Protein 6AU7 (pdb70)

Sequence (152 aa):
GSRPTDIKCSASYQCFPVCKSRFGKTNGRCVNGLCDCFGSRPTDIKCSASYQCFPVCKSRFGKTNGRCVNGLCDCFGSRPTDIKCSASYQCFPVCKSRFGKTNGRCVNGLCDCFGSSRPTDIKCSASYQCFPVCKSRFGKTNGRCVNGLCDCF

Nearest PDB structures (foldseek):
  6aup-assembly4_O  TM=1.010E+00  e=1.952E-07  Olivierus martensii
  6aup-assembly1_A  TM=1.013E+00  e=4.097E-07  Olivierus martensii
  1lgl-assembly1_A  TM=8.931E-01  e=5.681E-06  Mesobuthus eupeus
  6atn-assembly1_A  TM=9.375E-01  e=6.743E-03  Tityus costatus
  1t0z-assembly1_A  TM=8.414E-01  e=1.000E-01  Olivierus martensii

Secondary structure (DSSP, 8-state):
--EEEEEE-SSGGGHHHHHHHHH--S-EEEETTEEEE-/--EEEEEE-SSGGGHHHHHHHHH--S-EEEETTEEEE-/--EEEEEE-SSGGGHHHHHHHHH--S-EEEETTEEEE-/--EEEEEE-SSGGGHHHHHHHHH--S-EEEETTEEEE-

Foldseek 3Di:
DKDWDAAFDDFFVVQQVVQCVPPVARGWGQDPGTIMGD/DKDWDPDFDDFFVVQQVVQCVPPVARGWGQDPGTIIGD/DKDWDPAFDDFQVVQQVVQCVPPVARGWGQDPRTIMGD/DKDWDPDFDDFFVVQQVVQCVPPVARGWGQDPGTIMGD

Solvent-accessible surface area: 7707 Å² total; per-residue (Å²): 96,72,123,104,18,118,16,150,16,101,29,14,28,10,0,2,20,0,0,98,14,92,68,50,44,64,39,0,102,25,72,149,35,60,1,34,0,102,113,51,122,101,14,114,14,154,8,103,30,19,28,10,0,1,18,0,0,92,12,72,53,46,57,53,30,0,114,26,73,147,33,82,1,30,0,108,102,64,119,104,13,83,0,156,18,102,28,28,32,10,0,1,18,0,0,93,14,72,47,52,47,60,29,3,146,30,56,149,35,71,1,34,0,114,92,53,114,105,13,98,1,157,16,102,30,15,25,10,0,1,18,0,0,96,22,71,78,53,43,62,38,0,69,28,72,147,34,76,1,32,0,108

Organism: Olivierus martensii (NCBI:txid34649)

B-factor: mean 23.23, std 8.97, range [10.88, 73.76]

Radius of gyration: 14.08 Å; Cα contacts (8 Å, |Δi|>4): 426; chains: 4; bounding box: 42×42×25 Å

InterPro domains:
  IPR001947 Scorpion short chain toxin, potassium channel inhibitor [PF00451] (26-57)
  IPR036574 Knottin, scorpion toxin-like superfamily [G3DSA:3.30.30.10] (19-57)
  IPR036574 Knottin, scorpion toxin-like superfamily [SSF57095] (24-57)

Structure (mmCIF, N/CA/C/O backbone):
data_6AU7
#
_entry.id   6AU7
#
_cell.length_a   50.173
_cell.length_b   48.146
_cell.length_c   50.271
_cell.angle_alpha   90.00
_cell.angle_beta   107.02
_cell.angle_gamma   90.00
#
_symmetry.space_group_name_H-M   'C 1 2 1'
#
loop_
_entity.id
_entity.type
_entity.pdbx_description
1 polymer 'Potassium channel toxin gamma-KTx 2.2'
2 non-polymer 'SULFATE ION'
3 non-polymer GLYCEROL
4 water water
#
loop_
_atom_site.group_PDB
_atom_site.id
_atom_site.type_symbol
_atom_site.label_atom_id
_atom_site.label_alt_id
_atom_site.label_comp_id
_atom_site.label_asym_id
_atom_site.label_entity_id
_atom_site.label_seq_id
_atom_site.pdbx_PDB_ins_code
_atom_site.Cartn_x
_atom_site.Cartn_y
_atom_site.Cartn_z
_atom_site.occupancy
_atom_site.B_iso_or_equiv
_atom_site.auth_seq_id
_atom_site.auth_comp_id
_atom_site.auth_asym_id
_atom_site.auth_atom_id
_atom_site.pdbx_PDB_model_num
ATOM 1 N N . GLY A 1 1 ? -4.297 -15.387 21.736 1.00 46.06 -1 GLY A N 1
ATOM 2 C CA . GLY A 1 1 ? -4.055 -15.916 20.362 1.00 44.82 -1 GLY A CA 1
ATOM 3 C C . GLY A 1 1 ? -4.693 -15.021 19.311 1.00 41.08 -1 GLY A C 1
ATOM 4 O O . GLY A 1 1 ? -5.097 -13.898 19.624 1.00 43.77 -1 GLY A O 1
ATOM 5 N N . SER A 1 2 ? -4.709 -15.487 18.073 1.00 37.44 0 SER A N 1
ATOM 6 C CA . SER A 1 2 ? -5.028 -14.618 16.968 1.00 34.87 0 SER A CA 1
ATOM 7 C C . SER A 1 2 ? -6.542 -14.501 16.743 1.00 32.04 0 SER A C 1
ATOM 8 O O . SER A 1 2 ? -7.308 -15.383 17.114 1.00 28.88 0 SER A O 1
ATOM 11 N N . ARG A 1 3 ? -6.947 -13.338 16.228 1.00 29.25 1 ARG A N 1
ATOM 12 C CA . ARG A 1 3 ? -8.299 -13.056 15.881 1.00 28.16 1 ARG A CA 1
ATOM 13 C C . ARG A 1 3 ? -8.334 -12.516 14.430 1.00 27.14 1 ARG A C 1
ATOM 14 O O . ARG A 1 3 ? -7.823 -11.411 14.152 1.00 26.58 1 ARG A O 1
ATOM 22 N N . PRO A 1 4 ? -8.935 -13.274 13.508 1.00 22.99 2 PRO A N 1
ATOM 23 C CA . PRO A 1 4 ? -9.046 -12.855 12.126 1.00 22.17 2 PRO A CA 1
ATOM 24 C C . PRO A 1 4 ? -10.119 -11.779 11.968 1.00 21.52 2 PRO A C 1
ATOM 25 O O . PRO A 1 4 ? -11.074 -11.698 12.764 1.00 20.35 2 PRO A O 1
ATOM 29 N N . THR A 1 5 ? -9.966 -10.952 10.939 1.00 21.12 3 THR A N 1
ATOM 30 C CA . THR A 1 5 ? -10.996 -9.990 10.548 1.00 20.50 3 THR A CA 1
ATOM 31 C C . THR A 1 5 ? -11.297 -10.181 9.070 1.00 20.99 3 THR A C 1
ATOM 32 O O . THR A 1 5 ? -10.533 -10.822 8.319 1.00 18.90 3 THR A O 1
ATOM 36 N N . ASP A 1 6 ? -12.389 -9.590 8.603 1.00 21.40 4 ASP A N 1
ATOM 37 C CA . ASP A 1 6 ? -12.596 -9.459 7.138 1.00 22.33 4 ASP A CA 1
ATOM 38 C C . ASP A 1 6 ? -12.356 -8.033 6.648 1.00 20.57 4 ASP A C 1
ATOM 39 O O . ASP A 1 6 ? -12.807 -7.642 5.570 1.00 18.82 4 ASP A O 1
ATOM 44 N N . ILE A 1 7 ? -11.513 -7.292 7.367 1.00 18.77 5 ILE A N 1
ATOM 45 C CA . ILE A 1 7 ? -11.055 -5.981 6.907 1.00 18.28 5 ILE A CA 1
ATOM 46 C C . ILE A 1 7 ? -9.898 -6.157 5.922 1.00 17.02 5 ILE A C 1
ATOM 47 O O . ILE A 1 7 ? -8.850 -6.676 6.288 1.00 17.45 5 ILE A O 1
ATOM 52 N N . LYS A 1 8 ? -10.090 -5.675 4.706 1.00 16.21 6 LYS A N 1
ATOM 53 C CA . LYS A 1 8 ? -9.087 -5.766 3.660 1.00 17.39 6 LYS A CA 1
ATOM 54 C C . LYS A 1 8 ? -7.888 -4.841 3.888 1.00 17.81 6 LYS A C 1
ATOM 55 O O . LYS A 1 8 ? -7.998 -3.758 4.436 1.00 17.89 6 LYS A O 1
ATOM 61 N N . CYS A 1 9 ? -6.734 -5.309 3.445 1.00 19.20 7 CYS A N 1
ATOM 62 C CA . CYS A 1 9 ? -5.470 -4.605 3.631 1.00 18.08 7 CYS A CA 1
ATOM 63 C C . CYS A 1 9 ? -4.497 -4.952 2.532 1.00 16.17 7 CYS A C 1
ATOM 64 O O . CYS A 1 9 ? -4.654 -5.955 1.876 1.00 16.06 7 CYS A O 1
ATOM 67 N N . SER A 1 10 ? -3.507 -4.090 2.323 1.00 15.66 8 SER A N 1
ATOM 68 C CA . SER A 1 10 ? -2.377 -4.385 1.473 1.00 14.73 8 SER A CA 1
ATOM 69 C C . SER A 1 10 ? -1.032 -4.320 2.227 1.00 15.22 8 SER A C 1
ATOM 70 O O . SER A 1 10 ? -0.028 -4.799 1.701 1.00 14.83 8 SER A O 1
ATOM 73 N N . ALA A 1 11 ? -1.020 -3.791 3.446 1.00 14.13 9 ALA A N 1
ATOM 74 C CA . ALA A 1 11 ? 0.196 -3.717 4.260 1.00 14.05 9 ALA A CA 1
ATOM 75 C C . ALA A 1 11 ? -0.181 -3.792 5.733 1.00 14.61 9 ALA A C 1
ATOM 76 O O . ALA A 1 11 ? -1.221 -3.282 6.135 1.00 14.82 9 ALA A O 1
ATOM 78 N N . SER A 1 12 ? 0.703 -4.368 6.542 1.00 13.50 10 SER A N 1
ATOM 79 C CA . SER A 1 12 ? 0.426 -4.573 7.944 1.00 14.18 10 SER A CA 1
ATOM 80 C C . SER A 1 12 ? 0.194 -3.300 8.773 1.00 14.47 10 SER A C 1
ATOM 81 O O . SER A 1 12 ? -0.596 -3.349 9.727 1.00 14.25 10 SER A O 1
ATOM 84 N N . TYR A 1 13 ? 0.816 -2.165 8.410 1.00 13.87 11 TYR A N 1
ATOM 85 C CA . TYR A 1 13 ? 0.598 -0.898 9.171 1.00 13.64 11 TYR A CA 1
ATOM 86 C C . TYR A 1 13 ? -0.911 -0.545 9.249 1.00 14.22 11 TYR A C 1
ATOM 87 O O . TYR A 1 13 ? -1.368 0.042 10.222 1.00 13.95 11 TYR A O 1
ATOM 96 N N . GLN A 1 14 ? -1.658 -0.943 8.223 1.00 14.19 12 GLN A N 1
ATOM 97 C CA . GLN A 1 14 ? -3.083 -0.667 8.111 1.00 15.16 12 GLN A CA 1
ATOM 98 C C . GLN A 1 14 ? -3.928 -1.390 9.156 1.00 15.74 12 GLN A C 1
ATOM 99 O O . GLN A 1 14 ? -5.033 -0.972 9.468 1.00 15.90 12 GLN A O 1
ATOM 105 N N . CYS A 1 15 ? -3.389 -2.467 9.706 1.00 16.75 13 CYS A N 1
ATOM 106 C CA . CYS A 1 15 ? -4.133 -3.341 10.584 1.00 16.23 13 CYS A CA 1
ATOM 107 C C . CYS A 1 15 ? -4.036 -2.955 12.057 1.00 15.70 13 CYS A C 1
ATOM 108 O O . CYS A 1 15 ? -4.767 -3.508 12.885 1.00 15.64 13 CYS A O 1
ATOM 111 N N . PHE A 1 16 ? -3.160 -2.029 12.419 1.00 16.10 14 PHE A N 1
ATOM 112 C CA . PHE A 1 16 ? -3.002 -1.693 13.825 1.00 15.63 14 PHE A CA 1
ATOM 113 C C . PHE A 1 16 ? -4.247 -1.004 14.453 1.00 15.05 14 PHE A C 1
ATOM 114 O O . PHE A 1 16 ? -4.690 -1.396 15.529 1.00 13.55 14 PHE A O 1
ATOM 122 N N . PRO A 1 17 ? -4.866 -0.057 13.735 1.00 14.78 15 PRO A N 1
ATOM 123 C CA . PRO A 1 17 ? -6.108 0.546 14.288 1.00 15.40 15 PRO A CA 1
ATOM 124 C C . PRO A 1 17 ? -7.279 -0.442 14.353 1.00 15.20 15 PRO A C 1
ATOM 125 O O . PRO A 1 17 ? -8.029 -0.451 15.340 1.00 14.91 15 PRO A O 1
ATOM 129 N N . VAL A 1 18 ? -7.425 -1.258 13.315 1.00 15.65 16 VAL A N 1
ATOM 130 C CA . VAL A 1 18 ? -8.425 -2.313 13.275 1.00 17.22 16 VAL A CA 1
ATOM 131 C C . VAL A 1 18 ? -8.285 -3.240 14.497 1.00 16.37 16 VAL A C 1
ATOM 132 O O . VAL A 1 18 ? -9.243 -3.517 15.202 1.00 16.39 16 VAL A O 1
ATOM 136 N N . CYS A 1 19 ? -7.081 -3.745 14.715 1.00 16.60 17 CYS A N 1
ATOM 137 C CA . CYS A 1 19 ? -6.851 -4.747 15.753 1.00 16.83 17 CYS A CA 1
ATOM 138 C C . CYS A 1 19 ? -7.043 -4.170 17.133 1.00 18.06 17 CYS A C 1
ATOM 139 O O . CYS A 1 19 ? -7.568 -4.851 17.998 1.00 17.84 17 CYS A O 1
ATOM 142 N N . LYS A 1 20 ? -6.654 -2.898 17.309 1.00 18.56 18 LYS A N 1
ATOM 143 C CA . LYS A 1 20 ? -6.861 -2.166 18.557 1.00 20.23 18 LYS A CA 1
ATOM 144 C C . LYS A 1 20 ? -8.342 -1.932 18.835 1.00 19.37 18 LYS A C 1
ATOM 145 O O . LYS A 1 20 ? -8.853 -2.280 19.897 1.00 17.79 18 LYS A O 1
ATOM 151 N N . SER A 1 21 ? -9.041 -1.372 17.860 1.00 20.75 19 SER A N 1
ATOM 152 C CA . SER A 1 21 ? -10.481 -1.084 17.979 1.00 20.21 19 SER A CA 1
ATOM 153 C C . SER A 1 21 ? -11.321 -2.342 18.251 1.00 21.95 19 SER A C 1
ATOM 154 O O . SER A 1 21 ? -12.1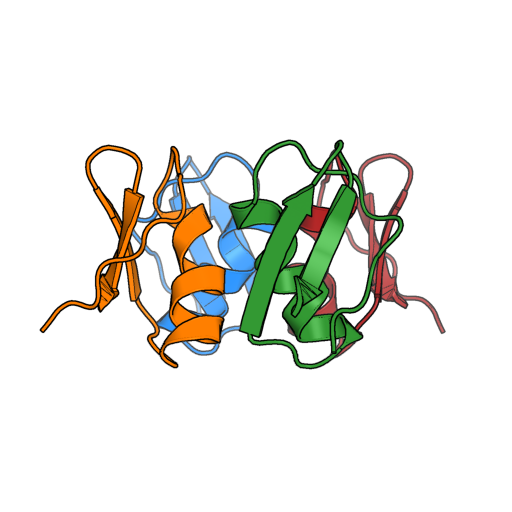46 -2.347 19.160 1.00 22.36 19 SER A O 1
ATOM 157 N N . ARG A 1 22 ? -11.155 -3.364 17.432 1.00 22.96 20 ARG A N 1
ATOM 158 C CA . ARG A 1 22 ? -12.021 -4.533 17.488 1.00 25.79 20 ARG A CA 1
ATOM 159 C C . ARG A 1 22 ? -11.745 -5.437 18.675 1.00 24.36 20 ARG A C 1
ATOM 160 O O . ARG A 1 22 ? -12.671 -6.017 19.226 1.00 25.38 20 ARG A O 1
ATOM 168 N N . PHE A 1 23 ? -10.477 -5.625 19.019 1.00 23.56 21 PHE A N 1
ATOM 169 C CA . PHE A 1 23 ? -10.074 -6.661 19.986 1.00 21.79 21 PHE A CA 1
ATOM 170 C C . PHE A 1 23 ? -9.165 -6.181 21.108 1.00 21.13 21 PHE A C 1
ATOM 171 O O . PHE A 1 23 ? -8.748 -7.004 21.969 1.00 18.62 21 PHE A O 1
ATOM 179 N N . GLY A 1 24 ? -8.834 -4.887 21.121 1.00 19.16 22 GLY A N 1
ATOM 180 C CA . GLY A 1 24 ? -7.896 -4.369 22.102 1.00 19.77 22 GLY A CA 1
ATOM 181 C C . GLY A 1 24 ? -6.493 -4.915 21.934 1.00 20.98 22 GLY A C 1
ATOM 182 O O . GLY A 1 24 ? -5.711 -4.809 22.847 1.00 19.19 22 GLY A O 1
ATOM 183 N N . LYS A 1 25 ? -6.155 -5.403 20.735 1.00 21.11 23 LYS A N 1
ATOM 184 C CA . LYS A 1 25 ? -4.873 -6.054 20.498 1.00 21.49 23 LYS A CA 1
ATOM 185 C C . LYS A 1 25 ? -3.852 -5.103 19.876 1.00 21.72 23 LYS A C 1
ATOM 186 O O . LYS A 1 25 ? -4.201 -4.242 19.074 1.00 20.07 23 LYS A O 1
ATOM 192 N N . THR A 1 26 ? -2.587 -5.280 20.259 1.00 22.00 24 THR A N 1
ATOM 193 C CA . THR A 1 26 ? -1.552 -4.302 19.938 1.00 24.19 24 THR A CA 1
ATOM 194 C C . THR A 1 26 ? -0.651 -4.787 18.807 1.00 24.65 24 THR A C 1
ATOM 195 O O . THR A 1 26 ? 0.340 -4.140 18.496 1.00 28.17 24 THR A O 1
ATOM 199 N N . ASN A 1 27 ? -0.997 -5.914 18.194 1.00 25.74 25 ASN A N 1
ATOM 200 C CA . ASN A 1 27 ? -0.323 -6.356 17.001 1.00 25.60 25 ASN A CA 1
ATOM 201 C C . ASN A 1 27 ? -1.311 -6.755 15.896 1.00 25.58 25 ASN A C 1
ATOM 202 O O . ASN A 1 27 ? -2.325 -7.428 16.140 1.00 23.40 25 ASN A O 1
ATOM 207 N N . GLY A 1 28 ? -1.027 -6.239 14.706 1.00 27.04 26 GLY A N 1
ATOM 208 C CA . GLY A 1 28 ? -1.798 -6.592 13.500 1.00 26.49 26 GLY A CA 1
ATOM 209 C C . GLY A 1 28 ? -0.856 -6.984 12.394 1.00 24.08 26 GLY A C 1
ATOM 210 O O . GLY A 1 28 ? 0.276 -6.501 12.335 1.00 19.22 26 GLY A O 1
ATOM 211 N N . ARG A 1 29 ? -1.337 -7.874 11.533 1.00 24.06 27 ARG A N 1
ATOM 212 C CA . ARG A 1 29 ? -0.600 -8.294 10.361 1.00 24.75 27 ARG A CA 1
ATOM 213 C C . ARG A 1 29 ? -1.580 -8.417 9.206 1.00 20.57 27 ARG A C 1
ATOM 214 O O . ARG A 1 29 ? -2.677 -8.964 9.374 1.00 19.67 27 ARG A O 1
ATOM 222 N N . CYS A 1 30 ? -1.166 -7.933 8.030 1.00 18.15 28 CYS A N 1
ATOM 223 C CA . CYS A 1 30 ? -1.942 -8.149 6.813 1.00 17.74 28 CYS A CA 1
ATOM 224 C C . CYS A 1 30 ? -1.560 -9.505 6.234 1.00 19.28 28 CYS A C 1
ATOM 225 O O . CYS A 1 30 ? -0.431 -9.688 5.828 1.00 18.34 28 CYS A O 1
ATOM 228 N N . VAL A 1 31 ? -2.497 -10.460 6.268 1.00 19.60 29 VAL A N 1
ATOM 229 C CA . VAL A 1 31 ? -2.215 -11.858 5.887 1.00 18.99 29 VAL A CA 1
ATOM 230 C C . VAL A 1 31 ? -3.177 -12.230 4.770 1.00 18.62 29 VAL A C 1
ATOM 231 O O . VAL A 1 31 ? -4.392 -12.234 4.972 1.00 18.57 29 VAL A O 1
ATOM 235 N N . ASN A 1 32 ? -2.633 -12.481 3.590 1.00 19.23 30 ASN A N 1
ATOM 236 C CA . ASN A 1 32 ? -3.425 -12.751 2.389 1.00 20.19 30 ASN A CA 1
ATOM 237 C C . ASN A 1 32 ? -4.531 -11.718 2.153 1.00 18.32 30 ASN A C 1
ATOM 238 O O . ASN A 1 32 ? -5.712 -12.097 1.921 1.00 16.83 30 ASN A O 1
ATOM 243 N N . GLY A 1 33 ? -4.188 -10.423 2.292 1.00 16.45 31 GLY A N 1
ATOM 244 C CA . GLY A 1 33 ? -5.150 -9.369 1.991 1.00 14.88 31 GLY A CA 1
ATOM 245 C C . GLY A 1 33 ? -6.192 -9.074 3.055 1.00 14.80 31 GLY A C 1
ATOM 246 O O . GLY A 1 33 ? -7.076 -8.252 2.818 1.00 14.79 31 GLY A O 1
ATOM 247 N N . LEU A 1 34 ? -6.075 -9.679 4.241 1.00 14.37 32 LEU A N 1
ATOM 248 C CA . LEU A 1 34 ? -6.994 -9.405 5.352 1.00 15.16 32 LEU A CA 1
ATOM 249 C C . LEU A 1 34 ? -6.249 -9.162 6.667 1.00 16.15 32 LEU A C 1
ATOM 250 O O . LEU A 1 34 ? -5.231 -9.791 6.921 1.00 16.16 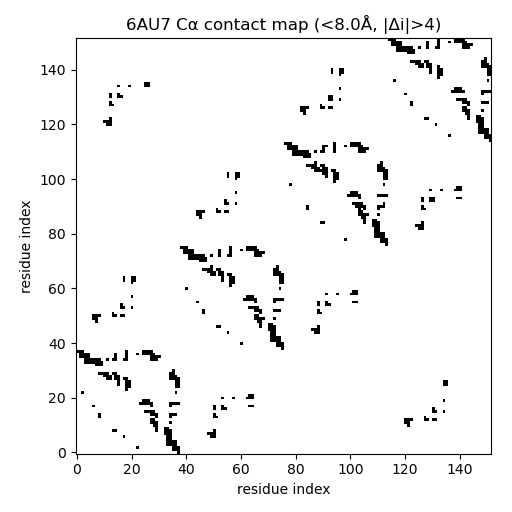32 LEU A O 1
ATOM 255 N N . CYS A 1 35 ? -6.762 -8.249 7.510 1.00 15.82 33 CYS A N 1
ATOM 256 C CA . CYS A 1 35 ? -6.157 -8.015 8.826 1.00 17.20 33 CYS A CA 1
ATOM 257 C C . CYS A 1 35 ? -6.372 -9.196 9.801 1.00 18.19 33 CYS A C 1
ATOM 258 O O . CYS A 1 35 ? -7.479 -9.703 9.971 1.00 16.58 33 CYS A O 1
ATOM 261 N N . ASP A 1 36 ? -5.265 -9.625 10.395 1.00 20.60 34 ASP A N 1
ATOM 262 C CA . ASP A 1 36 ? -5.248 -10.644 11.411 1.00 22.71 34 ASP A CA 1
ATOM 263 C C . ASP A 1 36 ? -4.583 -10.029 12.632 1.00 20.76 34 ASP A C 1
ATOM 264 O O . ASP A 1 36 ? -3.609 -9.309 12.505 1.00 17.87 34 ASP A O 1
ATOM 269 N N . CYS A 1 37 ? -5.141 -10.301 13.808 1.00 19.71 35 CYS A N 1
ATOM 270 C CA . CYS A 1 37 ? -4.805 -9.562 15.001 1.00 20.71 35 CYS A CA 1
ATOM 271 C C . CYS A 1 37 ? -4.278 -10.521 16.034 1.00 22.79 35 CYS A C 1
ATOM 272 O O . CYS A 1 37 ? -4.802 -11.632 16.170 1.00 20.70 35 CYS A O 1
ATOM 275 N N . PHE A 1 38 ? -3.256 -10.098 16.766 1.00 24.19 36 PHE A N 1
ATOM 276 C CA . PHE A 1 38 ? -2.758 -10.920 17.864 1.00 28.75 36 PHE A CA 1
ATOM 277 C C . PHE A 1 38 ? -2.034 -10.117 18.917 1.00 28.91 36 PHE A C 1
ATOM 278 O O . PHE A 1 38 ? -1.887 -8.878 18.845 1.00 27.04 36 PHE A O 1
ATOM 287 N N . GLY B 1 1 ? -28.119 3.542 14.222 1.00 35.63 -1 GLY B N 1
ATOM 288 C CA . GLY B 1 1 ? -26.923 3.167 15.070 1.00 37.08 -1 GLY B CA 1
ATOM 289 C C . GLY B 1 1 ? -25.566 3.660 14.579 1.00 34.07 -1 GLY B C 1
ATOM 290 O O . GLY B 1 1 ? -24.576 3.736 15.356 1.00 38.09 -1 GLY B O 1
ATOM 291 N N . SER B 1 2 ? -25.502 4.031 13.303 1.00 29.41 0 SER B N 1
ATOM 292 C CA . SER B 1 2 ? -24.274 4.525 12.745 1.00 27.72 0 SER B CA 1
ATOM 293 C C . SER B 1 2 ? -24.068 6.014 13.070 1.00 25.50 0 SER B C 1
ATOM 294 O O . SER B 1 2 ? -25.006 6.738 13.339 1.00 24.61 0 SER B O 1
ATOM 297 N N . ARG B 1 3 ? -22.828 6.450 12.977 1.00 23.54 1 ARG B N 1
ATOM 298 C CA . ARG B 1 3 ? -22.479 7.868 12.898 1.00 24.54 1 ARG B CA 1
ATOM 299 C C . ARG B 1 3 ? -21.703 8.118 11.576 1.00 22.88 1 ARG B C 1
ATOM 300 O O . ARG B 1 3 ? -20.591 7.666 11.412 1.00 23.56 1 ARG B O 1
ATOM 308 N N . PRO B 1 4 ? -22.364 8.755 10.594 1.00 22.99 2 PRO B N 1
ATOM 309 C CA . PRO B 1 4 ? -21.704 9.078 9.330 1.00 21.64 2 PRO B CA 1
ATOM 310 C C . PRO B 1 4 ? -20.694 10.206 9.484 1.00 20.58 2 PRO B C 1
ATOM 311 O O . PRO B 1 4 ? -20.831 11.034 10.367 1.00 20.51 2 PRO B O 1
ATOM 315 N N . THR B 1 5 ? -19.691 10.226 8.613 1.00 19.95 3 THR B N 1
ATOM 316 C CA . THR B 1 5 ? -18.707 11.304 8.557 1.00 18.81 3 THR B CA 1
ATOM 317 C C . THR B 1 5 ? -18.618 11.861 7.147 1.00 17.92 3 THR B C 1
ATOM 318 O O . THR B 1 5 ? -19.086 11.221 6.178 1.00 15.80 3 THR B O 1
ATOM 322 N N . ASP B 1 6 ? -17.952 13.013 7.032 1.00 18.77 4 ASP B N 1
ATOM 323 C CA . ASP B 1 6 ? -17.557 13.596 5.748 1.00 20.27 4 ASP B CA 1
ATOM 324 C C . ASP B 1 6 ? -16.096 13.247 5.336 1.00 19.34 4 ASP B C 1
ATOM 325 O O . ASP B 1 6 ? -15.546 13.839 4.413 1.00 19.43 4 ASP B O 1
ATOM 330 N N . ILE B 1 7 ? -15.479 12.291 6.022 1.00 18.57 5 ILE B N 1
ATOM 331 C CA . ILE B 1 7 ? -14.101 11.918 5.750 1.00 18.35 5 ILE B CA 1
ATOM 332 C C . ILE B 1 7 ? -14.047 10.921 4.598 1.00 17.10 5 ILE B C 1
ATOM 333 O O . ILE B 1 7 ? -14.590 9.822 4.686 1.00 15.23 5 ILE B O 1
ATOM 338 N N . LYS B 1 8 ? -13.360 11.320 3.531 1.00 16.95 6 LYS B N 1
ATOM 339 C CA . LYS B 1 8 ? -13.201 10.524 2.341 1.00 18.06 6 LYS B CA 1
ATOM 340 C C . LYS B 1 8 ? -12.270 9.310 2.565 1.00 17.17 6 LYS B C 1
ATOM 341 O O . LYS B 1 8 ? -11.293 9.379 3.294 1.00 16.28 6 LYS B O 1
ATOM 347 N N . CYS B 1 9 ? -12.605 8.214 1.906 1.00 16.27 7 CYS B N 1
ATOM 348 C CA . CYS B 1 9 ? -11.915 6.951 2.068 1.00 15.49 7 CYS B CA 1
ATOM 349 C C . CYS B 1 9 ? -12.019 6.120 0.809 1.00 15.08 7 CYS B C 1
ATOM 350 O O . CYS B 1 9 ? -12.900 6.332 0.014 1.00 14.19 7 CYS B O 1
ATOM 353 N N . SER B 1 10 ? -11.103 5.174 0.654 1.00 15.99 8 SER B N 1
ATOM 354 C CA . SER B 1 10 ? -11.204 4.160 -0.388 1.00 17.12 8 SER B CA 1
ATOM 355 C C . SER B 1 10 ? -11.285 2.721 0.162 1.00 17.65 8 SER B C 1
ATOM 356 O O . SER B 1 10 ? -11.651 1.833 -0.570 1.00 17.97 8 SER B O 1
ATOM 359 N N . ALA B 1 11 ? -10.967 2.528 1.446 1.00 18.05 9 ALA B N 1
ATOM 360 C CA . ALA B 1 11 ? -11.013 1.211 2.074 1.00 16.82 9 ALA B CA 1
ATOM 361 C C . ALA B 1 11 ? -11.409 1.377 3.535 1.00 16.57 9 ALA B C 1
ATOM 362 O O . ALA B 1 11 ? -11.036 2.386 4.191 1.00 16.96 9 ALA B O 1
ATOM 364 N N . SER B 1 12 ? -12.121 0.394 4.062 1.00 15.37 10 SER B N 1
ATOM 365 C CA . SER B 1 12 ? -12.605 0.453 5.440 1.00 16.51 10 SER B CA 1
ATOM 366 C C . SER B 1 12 ? -11.533 0.568 6.520 1.00 16.46 10 SER B C 1
ATOM 367 O O . SER B 1 12 ? -11.788 1.211 7.543 1.00 17.56 10 SER B O 1
ATOM 370 N N . TYR B 1 13 ? -10.333 0.00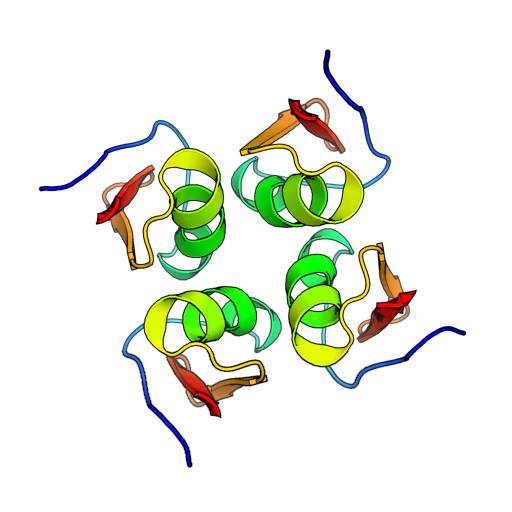9 6.301 1.00 15.80 11 TYR B N 1
ATOM 371 C CA . TYR B 1 13 ? -9.245 0.102 7.327 1.00 15.59 11 TYR B CA 1
ATOM 372 C C . TYR B 1 13 ? -8.953 1.570 7.690 1.00 15.32 11 TYR B C 1
ATOM 373 O O . TYR B 1 13 ? -8.581 1.876 8.810 1.00 13.97 11 TYR B O 1
ATOM 382 N N . GLN B 1 14 ? -9.152 2.462 6.731 1.00 15.23 12 GLN B N 1
ATOM 383 C CA . GLN B 1 14 ? -8.887 3.899 6.881 1.00 14.86 12 GLN B CA 1
ATOM 384 C C . GLN B 1 14 ? -9.825 4.578 7.845 1.00 16.06 12 GLN B C 1
ATOM 385 O O . GLN B 1 14 ? -9.500 5.637 8.395 1.00 17.62 12 GLN B O 1
ATOM 391 N N . CYS B 1 15 ? -10.974 3.975 8.087 1.00 15.93 13 CYS B N 1
ATOM 392 C CA . CYS B 1 15 ? -12.019 4.589 8.881 1.00 16.13 13 CYS B CA 1
ATOM 393 C C . CYS B 1 15 ? -11.897 4.283 10.377 1.00 16.25 13 CYS B C 1
ATOM 394 O O . CYS B 1 15 ? -12.580 4.893 11.176 1.00 15.25 13 CYS B O 1
ATOM 397 N N . PHE B 1 16 ? -11.046 3.357 10.775 1.00 16.44 14 PHE B N 1
ATOM 398 C CA . PHE B 1 16 ? -10.951 2.988 12.181 1.00 16.14 14 PHE B CA 1
ATOM 399 C C . PHE B 1 16 ? -10.399 4.115 13.076 1.00 14.53 14 PHE B C 1
ATOM 400 O O . PHE B 1 16 ? -10.980 4.394 14.121 1.00 14.11 14 PHE B O 1
ATOM 408 N N . PRO B 1 17 ? -9.358 4.831 12.647 1.00 14.85 15 PRO B N 1
ATOM 409 C CA . PRO B 1 17 ? -8.895 5.985 13.447 1.00 14.76 15 PRO B CA 1
ATOM 410 C C . PRO B 1 17 ? -9.898 7.128 13.524 1.00 16.10 15 PRO B C 1
ATOM 411 O O . PRO B 1 17 ? -10.102 7.722 14.581 1.00 15.85 15 PRO B O 1
ATOM 415 N N . VAL B 1 18 ? -10.526 7.437 12.389 1.00 17.53 16 VAL B N 1
ATOM 416 C CA . VAL B 1 18 ? -11.591 8.450 12.328 1.00 19.00 16 VAL B CA 1
ATOM 417 C C . VAL B 1 18 ? -12.703 8.120 13.324 1.00 17.86 16 VAL B C 1
ATOM 418 O O . VAL B 1 18 ? -13.114 8.959 14.107 1.00 19.49 16 VAL B O 1
ATOM 422 N N . CYS B 1 19 ? -13.197 6.898 13.272 1.00 16.66 17 CYS B N 1
ATOM 423 C CA . CYS B 1 19 ? -14.361 6.493 14.066 1.00 17.20 17 CYS B CA 1
ATOM 424 C C . CYS B 1 19 ? -14.037 6.469 15.538 1.00 18.99 17 CYS B C 1
ATOM 425 O O . CYS B 1 19 ? -14.860 6.859 16.338 1.00 19.76 17 CYS B O 1
ATOM 428 N N . LYS B 1 20 ? -12.808 6.074 15.878 1.00 20.07 18 LYS B N 1
ATOM 429 C CA . LYS B 1 20 ? -12.312 6.081 17.259 1.00 21.80 18 LYS B CA 1
ATOM 430 C C . LYS B 1 20 ? -12.175 7.506 17.782 1.00 22.70 18 LYS B C 1
ATOM 431 O O . LYS B 1 20 ? -12.713 7.844 18.832 1.00 24.84 18 LYS B O 1
ATOM 437 N N . SER B 1 21 ? -11.462 8.344 17.037 1.00 23.76 19 SER B N 1
ATOM 438 C CA . SER B 1 21 ? -11.209 9.737 17.424 1.00 23.44 19 SER B CA 1
ATOM 439 C C . SER B 1 21 ? -12.499 10.543 17.596 1.00 24.25 19 SER B C 1
ATOM 440 O O . SER B 1 21 ? -12.672 11.220 18.597 1.00 23.86 19 SER B O 1
ATOM 443 N N . ARG B 1 22 ? -13.372 10.507 16.601 1.00 24.55 20 ARG B N 1
ATOM 444 C CA . ARG B 1 22 ? -14.548 11.358 16.588 1.00 26.83 20 ARG B CA 1
ATOM 445 C C . ARG B 1 22 ? -15.634 10.890 17.545 1.00 27.24 20 ARG B C 1
ATOM 446 O O . ARG B 1 22 ? -16.330 11.709 18.108 1.00 25.57 20 ARG B O 1
ATOM 454 N N . PHE B 1 23 ? -15.844 9.580 17.645 1.00 25.15 21 PHE B N 1
ATOM 455 C CA . PHE B 1 23 ? -17.027 9.038 18.332 1.00 25.48 21 PHE B CA 1
ATOM 456 C C . PHE B 1 23 ? -16.752 7.962 19.377 1.00 23.82 21 PHE B C 1
ATOM 457 O O . PHE B 1 23 ? -17.674 7.452 19.996 1.00 23.76 21 PHE B O 1
ATOM 465 N N . GLY B 1 24 ? -15.486 7.616 19.574 1.00 25.62 22 GLY B N 1
ATOM 466 C CA . GLY B 1 24 ? -15.120 6.529 20.469 1.00 26.72 22 GLY B CA 1
ATOM 467 C C . GLY B 1 24 ?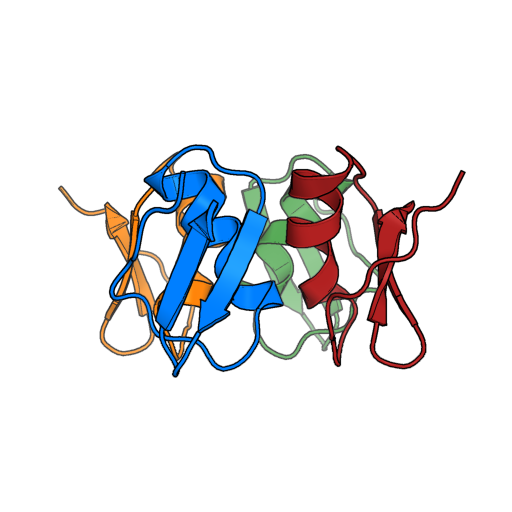 -15.620 5.176 19.985 1.00 27.39 22 GLY B C 1
ATOM 468 O O . GLY B 1 24 ? -15.745 4.250 20.781 1.00 28.45 22 GLY B O 1
ATOM 469 N N . LYS B 1 25 ? -15.879 5.041 18.682 1.00 27.10 23 LYS B N 1
ATOM 470 C CA . LYS B 1 25 ? -16.454 3.827 18.121 1.00 25.80 23 LYS B CA 1
ATOM 471 C C . LYS B 1 25 ? -15.374 2.901 17.548 1.00 23.56 23 LYS B C 1
ATOM 472 O O . LYS B 1 25 ? -14.360 3.355 17.008 1.00 23.94 23 LYS B O 1
ATOM 478 N N . THR B 1 26 ? -15.609 1.604 17.675 1.00 22.01 24 THR B N 1
ATOM 479 C CA . THR B 1 26 ? -14.589 0.597 17.428 1.00 21.70 24 THR B CA 1
ATOM 480 C C . THR B 1 26 ? -14.816 -0.114 16.104 1.00 21.18 24 THR B C 1
ATOM 481 O O . THR B 1 26 ? -14.118 -1.073 15.798 1.00 22.44 24 THR B O 1
ATOM 485 N N . ASN B 1 27 ? -15.788 0.350 15.313 1.00 21.35 25 ASN B N 1
ATOM 486 C CA . ASN B 1 27 ? -15.996 -0.175 13.989 1.00 22.48 25 ASN B CA 1
ATOM 487 C C . ASN B 1 27 ? -16.196 0.955 12.979 1.00 23.52 25 ASN B C 1
ATOM 488 O O . ASN B 1 27 ? -16.919 1.930 13.235 1.00 21.73 25 ASN B O 1
ATOM 493 N N . GLY B 1 28 ? -15.483 0.838 11.860 1.00 22.76 26 GLY B N 1
ATOM 494 C CA . GLY B 1 28 ? -15.618 1.773 10.736 1.00 22.77 26 GLY B CA 1
ATOM 495 C C . GLY B 1 28 ? -15.843 1.003 9.445 1.00 21.32 26 GLY B C 1
ATOM 496 O O . GLY B 1 28 ? -15.431 -0.171 9.332 1.00 19.53 26 GLY B O 1
ATOM 497 N N . ARG B 1 29 ? -16.565 1.628 8.510 1.00 19.99 27 ARG B N 1
ATOM 498 C CA . ARG B 1 29 ? -16.772 1.086 7.189 1.00 20.39 27 ARG B CA 1
ATOM 499 C C . ARG B 1 29 ? -16.682 2.220 6.176 1.00 18.85 27 ARG B C 1
ATOM 500 O O . ARG B 1 29 ? -17.286 3.275 6.386 1.00 19.66 27 ARG B O 1
ATOM 508 N N . CYS B 1 30 ? -15.975 1.993 5.073 1.00 17.57 28 CYS B N 1
ATOM 509 C CA . CYS B 1 30 ? -15.940 2.951 3.968 1.00 16.89 28 CYS B CA 1
ATOM 510 C C . CYS B 1 30 ? -17.101 2.637 3.062 1.00 17.67 28 CYS B C 1
ATOM 511 O O . CYS B 1 30 ? -17.110 1.598 2.417 1.00 16.98 28 CYS B O 1
ATOM 514 N N . VAL B 1 31 ? -18.100 3.531 3.027 1.00 18.02 29 VAL B N 1
ATOM 515 C CA . VAL B 1 31 ? -19.354 3.277 2.293 1.00 18.09 29 VAL B CA 1
ATOM 516 C C . VAL B 1 31 ? -19.538 4.416 1.295 1.00 18.99 29 VAL B C 1
ATOM 517 O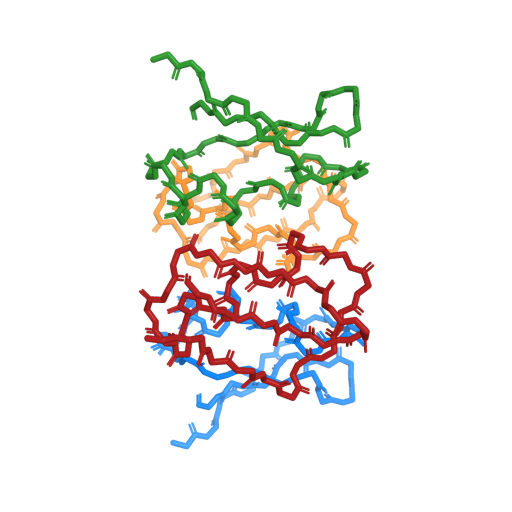 O . VAL B 1 31 ? -19.631 5.581 1.691 1.00 16.68 29 VAL B O 1
ATOM 521 N N . ASN B 1 32 ? -19.525 4.071 0.013 1.00 18.93 30 ASN B N 1
ATOM 522 C CA . ASN B 1 32 ? -19.554 5.060 -1.053 1.00 19.84 30 ASN B CA 1
ATOM 523 C C . ASN B 1 32 ? -18.505 6.154 -0.915 1.00 18.86 30 ASN B C 1
ATOM 524 O O . ASN B 1 32 ? -18.822 7.313 -1.129 1.00 18.57 30 ASN B O 1
ATOM 529 N N . GLY B 1 33 ? -17.275 5.804 -0.543 1.00 17.26 31 GLY B N 1
ATOM 530 C CA . GLY B 1 33 ? -16.215 6.813 -0.480 1.00 15.93 31 GLY B CA 1
ATOM 531 C C . GLY B 1 33 ? -16.217 7.705 0.760 1.00 15.65 31 GLY B C 1
ATOM 532 O O . GLY B 1 33 ? -15.403 8.612 0.834 1.00 15.13 31 GLY B O 1
ATOM 533 N N . LEU B 1 34 ? -17.069 7.402 1.751 1.00 14.82 32 LEU B N 1
ATOM 534 C CA . LEU B 1 34 ? -17.068 8.128 3.020 1.00 15.29 32 LEU B CA 1
ATOM 535 C C . LEU B 1 34 ? -17.052 7.196 4.228 1.00 15.07 32 LEU B C 1
ATOM 536 O O . LEU B 1 34 ? -17.702 6.143 4.203 1.00 13.28 32 LEU B O 1
ATOM 541 N N . CYS B 1 35 ? -16.338 7.596 5.296 1.00 15.27 33 CYS B N 1
ATOM 542 C CA . CYS B 1 35 ? -16.339 6.799 6.535 1.00 15.49 33 CYS B CA 1
ATOM 543 C C . CYS B 1 35 ? -17.676 6.857 7.286 1.00 15.78 33 CYS B C 1
ATOM 544 O O . CYS B 1 35 ? -18.233 7.932 7.521 1.00 15.15 33 CYS B O 1
ATOM 547 N N . ASP B 1 36 ? -18.182 5.680 7.633 1.00 16.57 34 ASP B N 1
ATOM 548 C CA . ASP B 1 36 ? -19.327 5.516 8.488 1.00 17.53 34 ASP B CA 1
ATOM 549 C C . ASP B 1 36 ? -18.873 4.712 9.693 1.00 16.59 34 ASP B C 1
ATOM 550 O O . ASP B 1 36 ? -18.109 3.767 9.553 1.00 17.84 34 ASP B O 1
ATOM 555 N N . CYS B 1 37 ? -19.358 5.069 10.870 1.00 16.71 35 CYS B N 1
ATOM 556 C CA . CYS B 1 37 ? -18.848 4.553 12.115 1.00 17.90 35 CYS B CA 1
ATOM 557 C C . CYS B 1 37 ? -19.964 3.868 12.862 1.00 19.08 35 CYS B C 1
ATOM 558 O O . CYS B 1 37 ? -21.101 4.346 12.845 1.00 18.54 35 CYS B O 1
ATOM 561 N N . PHE B 1 38 ? -19.651 2.782 13.554 1.00 19.42 36 PHE B N 1
ATOM 562 C CA . PHE B 1 38 ? -20.661 2.112 14.365 1.00 20.88 36 PHE B CA 1
ATOM 563 C C . PHE B 1 38 ? -20.052 1.252 15.449 1.00 22.05 36 PHE B C 1
ATOM 564 O O . PHE B 1 38 ? -18.819 1.118 15.579 1.00 20.45 36 PHE B O 1
ATOM 573 N N . GLY C 1 1 ? -6.685 25.421 20.094 1.00 37.13 -1 GLY C N 1
ATOM 574 C CA . GLY C 1 1 ? -6.700 25.767 18.636 1.00 35.02 -1 GLY C CA 1
ATOM 575 C C . GLY C 1 1 ? -6.075 24.667 17.811 1.00 31.40 -1 GLY C C 1
ATOM 576 O O . GLY C 1 1 ? -5.911 23.548 18.294 1.00 33.28 -1 GLY C O 1
ATOM 577 N N . SER C 1 2 ? -5.746 24.975 16.564 1.00 29.10 0 SER C N 1
ATOM 578 C CA . SER C 1 2 ? -5.185 23.983 15.668 1.00 28.66 0 SER C CA 1
ATOM 579 C C . SER C 1 2 ? -3.679 23.796 15.889 1.00 29.04 0 SER C C 1
ATOM 580 O O . SER C 1 2 ? -2.999 24.684 16.421 1.00 29.95 0 SER C O 1
ATOM 583 N N . ARG C 1 3 ? -3.192 22.602 15.583 1.00 25.55 1 ARG C N 1
ATOM 584 C CA . ARG C 1 3 ? -1.777 22.283 15.672 1.00 25.71 1 ARG C CA 1
ATOM 585 C C . ARG C 1 3 ? -1.297 21.754 14.300 1.00 22.63 1 ARG C C 1
ATOM 586 O O . ARG C 1 3 ? -1.667 20.673 13.892 1.00 20.93 1 ARG C O 1
ATOM 594 N N . PRO C 1 4 ? -0.522 22.562 13.566 1.00 19.14 2 PRO C N 1
ATOM 595 C CA . PRO C 1 4 ? 0.076 22.105 12.312 1.00 17.88 2 PRO C CA 1
ATOM 596 C C . PRO C 1 4 ? 1.193 21.085 12.535 1.00 17.87 2 PRO C C 1
ATOM 597 O O . PRO C 1 4 ? 1.810 21.078 13.575 1.00 16.65 2 PRO C O 1
ATOM 601 N N . THR C 1 5 ? 1.408 20.218 11.556 1.00 17.38 3 THR C N 1
ATOM 602 C CA . THR C 1 5 ? 2.495 19.232 11.595 1.00 17.06 3 THR C CA 1
ATOM 603 C C . THR C 1 5 ? 3.329 19.339 10.315 1.00 17.42 3 THR C C 1
ATOM 604 O O . THR C 1 5 ? 2.905 19.940 9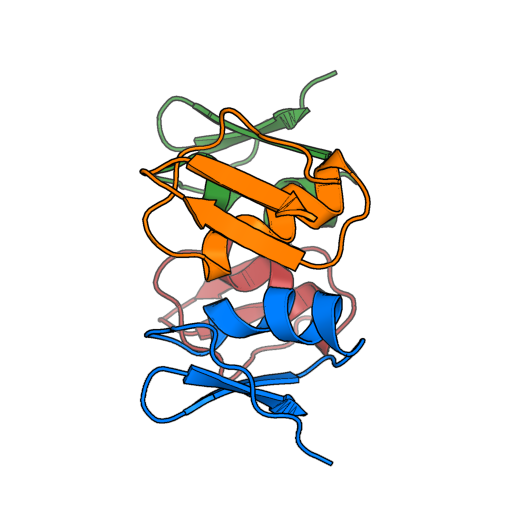.314 1.00 17.26 3 THR C O 1
ATOM 608 N N . ASP C 1 6 ? 4.469 18.655 10.346 1.00 18.60 4 ASP C N 1
ATOM 609 C CA . ASP C 1 6 ? 5.328 18.409 9.194 1.00 19.89 4 ASP C CA 1
ATOM 610 C C . ASP C 1 6 ? 5.074 17.039 8.521 1.00 19.74 4 ASP C C 1
ATOM 611 O O . ASP C 1 6 ? 5.849 16.602 7.696 1.00 20.64 4 ASP C O 1
ATOM 616 N N . ILE C 1 7 ? 3.980 16.367 8.884 1.00 17.93 5 ILE C N 1
ATOM 617 C CA . ILE C 1 7 ? 3.660 15.060 8.356 1.00 16.69 5 ILE C CA 1
ATOM 618 C C . ILE C 1 7 ? 2.944 15.202 7.021 1.00 16.32 5 ILE C C 1
ATOM 619 O O . ILE C 1 7 ? 1.854 15.754 6.953 1.00 15.08 5 ILE C O 1
ATOM 624 N N . LYS C 1 8 ? 3.557 14.656 5.980 1.00 15.47 6 LYS C N 1
ATOM 625 C CA . LYS C 1 8 ? 3.015 14.725 4.624 1.00 16.43 6 LYS C CA 1
ATOM 626 C C . LYS C 1 8 ? 1.801 13.788 4.461 1.00 14.52 6 LYS C C 1
ATOM 627 O O . LYS C 1 8 ? 1.734 12.711 5.052 1.00 14.12 6 LYS C O 1
ATOM 633 N N . CYS C 1 9 ? 0.856 14.231 3.645 1.00 14.84 7 CYS C N 1
ATOM 634 C CA . CYS C 1 9 ? -0.386 13.525 3.446 1.00 13.83 7 CYS C CA 1
ATOM 635 C C . CYS C 1 9 ? -0.930 13.788 2.066 1.00 14.25 7 CYS C C 1
ATOM 636 O O . CYS C 1 9 ? -0.586 14.811 1.426 1.00 14.95 7 CYS C O 1
ATOM 639 N N . SER C 1 10 ? -1.784 12.867 1.612 1.00 12.70 8 SER C N 1
ATOM 640 C CA . SER C 1 10 ? -2.544 13.038 0.411 1.00 12.81 8 SER C CA 1
ATOM 641 C C . SER C 1 10 ? -4.053 12.926 0.624 1.00 13.64 8 SER C C 1
ATOM 642 O O . SER C 1 10 ? -4.850 13.008 -0.346 1.00 12.64 8 SER C O 1
ATOM 645 N N . ALA C 1 11 ? -4.470 12.600 1.848 1.00 14.89 9 ALA C N 1
ATOM 646 C CA . ALA C 1 11 ? -5.889 12.532 2.222 1.00 15.41 9 ALA C CA 1
ATOM 647 C C . ALA C 1 11 ? -5.995 12.796 3.722 1.00 15.26 9 ALA C C 1
ATOM 648 O O . ALA C 1 11 ? -5.145 12.351 4.508 1.00 15.00 9 ALA C O 1
ATOM 650 N N . SER C 1 12 ? -7.103 13.406 4.129 1.00 15.35 10 SER C N 1
ATOM 651 C CA . SER C 1 12 ? -7.332 13.700 5.536 1.00 15.05 10 SER C CA 1
ATOM 652 C C . SER C 1 12 ? -7.411 12.475 6.454 1.00 14.53 10 SER C C 1
ATOM 653 O O . SER C 1 12 ? -6.995 12.593 7.620 1.00 13.14 10 SER C O 1
ATOM 656 N N . TYR C 1 13 ? -7.884 11.298 5.938 1.00 13.92 11 TYR C N 1
ATOM 657 C CA . TYR C 1 13 ? -7.972 10.105 6.816 1.00 14.90 11 TYR C CA 1
ATOM 658 C C . TYR C 1 13 ? -6.596 9.761 7.437 1.00 14.10 11 TYR C C 1
ATOM 659 O O . TYR C 1 13 ? -6.505 9.235 8.542 1.00 13.22 11 TYR C O 1
ATOM 668 N N . GLN C 1 14 ? -5.542 10.088 6.702 1.00 14.40 12 GLN C N 1
ATOM 669 C CA . GLN C 1 14 ? -4.151 9.819 7.104 1.00 14.23 12 GLN C CA 1
ATOM 670 C C . GLN C 1 14 ? -3.709 10.581 8.325 1.00 14.15 12 GLN C C 1
ATOM 671 O O . GLN C 1 14 ? -2.781 10.169 9.015 1.00 15.76 12 GLN C O 1
ATOM 677 N N . CYS C 1 15 ? -4.391 11.681 8.614 1.00 14.48 13 CYS C N 1
ATOM 678 C CA . CYS C 1 15 ? -3.959 12.587 9.653 1.00 14.49 13 CYS C CA 1
ATOM 679 C C . CYS C 1 15 ? -4.500 12.239 11.047 1.00 15.05 13 CYS C C 1
ATOM 680 O O . CYS C 1 15 ? -4.024 12.760 12.039 1.00 15.35 13 CYS C O 1
ATOM 683 N N . PHE C 1 16 ? -5.509 11.367 11.116 1.00 15.71 14 PHE C N 1
ATOM 684 C CA . PHE C 1 16 ? -6.168 11.109 12.383 1.00 15.94 14 PHE C CA 1
ATOM 685 C C . PHE C 1 16 ? -5.267 10.426 13.430 1.00 15.20 14 PHE C C 1
ATOM 686 O O . PHE C 1 16 ? -5.269 10.863 14.578 1.00 16.40 14 PHE C O 1
ATOM 694 N N . PRO C 1 17 ? -4.452 9.432 13.046 1.00 15.40 15 PRO C N 1
ATOM 695 C CA . PRO C 1 17 ? -3.553 8.833 14.073 1.00 15.77 15 PRO C CA 1
ATOM 696 C C . PRO C 1 17 ? -2.478 9.812 14.573 1.00 16.53 15 PRO C C 1
ATOM 697 O O . PRO C 1 17 ? -2.206 9.874 15.783 1.00 16.87 15 PRO C O 1
ATOM 701 N N . VAL C 1 18 ? -1.882 10.565 13.650 1.00 16.61 16 VAL C N 1
ATOM 702 C CA . VAL C 1 18 ? -0.887 11.557 14.038 1.00 17.29 16 VAL C CA 1
ATOM 703 C C . VAL C 1 18 ? -1.476 12.585 14.994 1.00 17.10 16 VAL C C 1
ATOM 704 O O . VAL C 1 18 ? -0.878 12.870 16.041 1.00 17.76 16 VAL C O 1
ATOM 708 N N . CYS C 1 19 ? -2.646 13.112 14.656 1.00 15.80 17 CYS C N 1
ATOM 709 C CA . CYS C 1 19 ? -3.257 14.177 15.461 1.00 16.37 17 CYS C CA 1
ATOM 710 C C . CYS C 1 19 ? -3.658 13.702 16.840 1.00 18.06 17 CYS C C 1
ATOM 711 O O . CYS C 1 19 ? -3.452 14.414 17.813 1.00 18.67 17 CYS C O 1
ATOM 714 N N . LYS C 1 20 ? -4.132 12.450 16.919 1.00 19.91 18 LYS C N 1
ATOM 715 C CA . LYS C 1 20 ? -4.486 11.809 18.189 1.00 21.91 18 LYS C CA 1
ATOM 716 C C . LYS C 1 20 ? -3.238 11.557 19.055 1.00 22.82 18 LYS C C 1
ATOM 717 O O . LYS C 1 20 ? -3.182 11.961 20.211 1.00 21.21 18 LYS C O 1
ATOM 723 N N . SER C 1 21 ? -2.237 10.897 18.461 1.00 24.76 19 SER C N 1
ATOM 724 C CA . SER C 1 21 ? -1.018 10.525 19.167 1.00 24.93 19 SER C CA 1
ATOM 725 C C . SER C 1 21 ? -0.250 11.745 19.704 1.00 27.11 19 SER C C 1
ATOM 726 O O . SER C 1 21 ? 0.128 11.773 20.873 1.00 26.42 19 SER C O 1
ATOM 729 N N . ARG C 1 22 ? -0.002 12.720 18.840 1.00 29.02 20 ARG C N 1
ATOM 730 C CA . ARG C 1 22 ? 0.903 13.813 19.171 1.00 32.87 20 ARG C CA 1
ATOM 731 C C . ARG C 1 22 ? 0.231 14.830 20.071 1.00 31.64 20 ARG C C 1
ATOM 732 O O . ARG C 1 22 ? 0.906 15.431 20.900 1.00 32.09 20 ARG C O 1
ATOM 740 N N . PHE C 1 23 ? -1.052 15.106 19.831 1.00 29.11 21 PHE C N 1
ATOM 741 C CA . PHE C 1 23 ? -1.702 16.258 20.475 1.00 28.38 21 PHE C CA 1
ATOM 742 C C . PHE C 1 23 ? -3.004 15.935 21.205 1.00 28.34 21 PHE C C 1
ATOM 743 O O . PHE C 1 23 ? -3.617 16.846 21.770 1.00 30.75 21 PHE C O 1
ATOM 751 N N . GLY C 1 24 ? -3.433 14.669 21.182 1.00 25.33 22 GLY C N 1
ATOM 752 C CA . GLY C 1 24 ? -4.701 14.293 21.771 1.00 24.77 22 GLY C CA 1
ATOM 753 C C . GLY C 1 24 ? -5.886 14.928 21.072 1.00 24.26 22 GLY C C 1
ATOM 754 O O . GLY C 1 24 ? -6.954 15.044 21.648 1.00 25.61 22 GLY C O 1
ATOM 755 N N . LYS C 1 25 ? -5.725 15.252 19.789 1.00 23.84 23 LYS C N 1
ATOM 756 C CA . LYS C 1 25 ? -6.791 15.913 19.029 1.00 23.20 23 LYS C CA 1
ATOM 757 C C . LYS C 1 25 ? -7.586 14.924 18.189 1.00 22.44 23 LYS C C 1
ATOM 758 O O . LYS C 1 25 ? -7.025 13.963 17.652 1.00 20.19 23 LYS C O 1
ATOM 764 N N . THR C 1 26 ? -8.879 15.201 18.044 1.00 21.52 24 THR C N 1
ATOM 765 C CA . THR C 1 26 ? -9.833 14.224 17.519 1.00 22.77 24 THR C CA 1
ATOM 766 C C . THR C 1 26 ? -10.211 14.506 16.071 1.00 22.22 24 THR C C 1
ATOM 767 O O . THR C 1 26 ? -11.012 13.802 15.495 1.00 22.11 24 THR C O 1
ATOM 771 N N . ASN C 1 27 ? -9.548 15.475 15.456 1.00 21.34 25 ASN C N 1
ATOM 772 C CA . ASN C 1 27 ? -9.731 15.778 14.058 1.00 20.92 25 ASN C CA 1
ATOM 773 C C . ASN C 1 27 ? -8.366 16.062 13.423 1.00 19.60 25 ASN C C 1
ATOM 774 O O . ASN C 1 27 ? -7.516 16.773 13.975 1.00 17.13 25 ASN C O 1
ATOM 779 N N . GLY C 1 28 ? -8.184 15.483 12.234 1.00 18.61 26 GLY C N 1
ATOM 780 C CA . GLY C 1 28 ? -7.095 15.810 11.338 1.00 18.97 26 GLY C CA 1
ATOM 781 C C . GLY C 1 28 ? -7.642 16.227 9.974 1.00 18.96 26 GLY C C 1
ATOM 782 O O . GLY C 1 28 ? -8.720 15.785 9.571 1.00 18.20 26 GLY C O 1
ATOM 783 N N . ARG C 1 29 ? -6.910 17.124 9.314 1.00 17.41 27 ARG C N 1
ATOM 784 C CA . ARG C 1 29 ? -7.195 17.531 7.969 1.00 17.80 27 ARG C CA 1
ATOM 785 C C . ARG C 1 29 ? -5.891 17.620 7.183 1.00 16.62 27 ARG C C 1
ATOM 786 O O . ARG C 1 29 ? -4.937 18.192 7.688 1.00 16.81 27 ARG C O 1
ATOM 794 N N . CYS C 1 30 ? -5.879 17.097 5.961 1.00 14.02 28 CYS C N 1
ATOM 795 C CA . CYS C 1 30 ? -4.748 17.245 5.060 1.00 15.01 28 CYS C CA 1
ATOM 796 C C . CYS C 1 30 ? -4.908 18.559 4.311 1.00 15.68 28 CYS C C 1
ATOM 797 O O . CYS C 1 30 ? -5.815 18.690 3.520 1.00 14.75 28 CYS C O 1
ATOM 800 N N . VAL C 1 31 ? -4.052 19.526 4.603 1.00 16.81 29 VAL C N 1
ATOM 801 C CA . VAL C 1 31 ? -4.181 20.896 4.103 1.00 16.52 29 VAL C CA 1
ATOM 802 C C . VAL C 1 31 ? -2.860 21.288 3.446 1.00 15.96 29 VAL C C 1
ATOM 803 O O . VAL C 1 31 ? -1.821 21.286 4.102 1.00 15.40 29 VAL C O 1
ATOM 807 N N . ASN C 1 32 ? -2.892 21.574 2.151 1.00 15.44 30 ASN C N 1
ATOM 808 C CA . ASN C 1 32 ? -1.702 21.822 1.372 1.00 17.02 30 ASN C CA 1
ATOM 809 C C . ASN C 1 32 ? -0.623 20.734 1.547 1.00 16.36 30 ASN C C 1
ATOM 810 O O . ASN C 1 32 ? 0.552 21.061 1.703 1.00 16.37 30 ASN C O 1
ATOM 815 N N . GLY C 1 33 ? -1.027 19.457 1.550 1.00 15.55 31 GLY C N 1
ATOM 816 C CA . GLY C 1 33 ? -0.104 18.346 1.601 1.00 14.18 31 GLY C CA 1
ATOM 817 C C . GLY C 1 33 ? 0.503 18.026 2.960 1.00 13.84 31 GLY C C 1
ATOM 818 O O . GLY C 1 33 ? 1.403 17.161 3.072 1.00 12.89 31 GLY C O 1
ATOM 819 N N . LEU C 1 34 ? 0.005 18.680 4.011 1.00 13.94 32 LEU C N 1
ATOM 820 C CA . LEU C 1 34 ? 0.469 18.460 5.367 1.00 14.51 32 LEU C CA 1
ATOM 821 C C . LEU C 1 34 ? -0.693 18.248 6.347 1.00 13.57 32 LEU C C 1
ATOM 822 O O . LEU C 1 34 ? -1.710 18.880 6.219 1.00 14.40 32 LEU C O 1
ATOM 827 N N . CYS C 1 35 ? -0.505 17.387 7.344 1.00 13.47 33 CYS C N 1
ATOM 828 C CA . CYS C 1 35 ? -1.512 17.205 8.396 1.00 13.38 33 CYS C CA 1
ATOM 829 C C . CYS C 1 35 ? -1.625 18.417 9.338 1.00 14.41 33 CYS C C 1
ATOM 830 O O . CYS C 1 35 ? -0.618 18.948 9.843 1.00 13.32 33 CYS C O 1
ATOM 833 N N . ASP C 1 36 ? -2.869 18.854 9.521 1.00 15.30 34 ASP C N 1
ATOM 834 C CA . ASP C 1 36 ? -3.227 19.864 10.481 1.00 16.13 34 ASP C CA 1
ATOM 835 C C . ASP C 1 36 ? -4.222 19.236 11.439 1.00 15.96 34 ASP C C 1
ATOM 836 O O . ASP C 1 36 ? -5.090 18.518 11.017 1.00 15.22 34 ASP C O 1
ATOM 841 N N . CYS C 1 37 ? -4.086 19.530 12.723 1.00 15.72 35 CYS C N 1
ATOM 842 C CA . CYS C 1 37 ? -4.794 18.838 13.773 1.00 16.34 35 CYS C CA 1
ATOM 843 C C . CYS C 1 37 ? -5.652 19.824 14.538 1.00 16.76 35 CYS C C 1
ATOM 844 O O . CYS C 1 37 ? -5.216 20.946 14.788 1.00 16.51 35 CYS C O 1
ATOM 847 N N . PHE C 1 38 ? -6.855 19.423 14.904 1.00 17.19 36 PHE C N 1
ATOM 848 C CA . PHE C 1 38 ? -7.745 20.317 15.659 1.00 18.47 36 PHE C CA 1
ATOM 849 C C . PHE C 1 38 ? -8.797 19.511 16.433 1.00 19.29 36 PHE C C 1
ATOM 850 O O . PHE C 1 38 ? -8.988 18.329 16.251 1.00 19.89 36 PHE C O 1
ATOM 859 N N . GLY D 1 1 ? 14.465 5.971 24.660 1.00 46.25 -1 GLY D N 1
ATOM 860 C CA . GLY D 1 1 ? 15.172 5.924 23.362 1.00 44.79 -1 GLY D CA 1
ATOM 861 C C . GLY D 1 1 ? 14.222 5.585 22.236 1.00 43.94 -1 GLY D C 1
ATOM 862 O O . GLY D 1 1 ? 13.013 5.401 22.439 1.00 45.47 -1 GLY D O 1
ATOM 863 N N . SER D 1 2 ? 14.783 5.457 21.039 1.00 41.81 0 SER D N 1
ATOM 864 C CA A SER D 1 2 ? 13.969 5.109 19.878 0.50 41.52 0 SER D CA 1
ATOM 865 C CA B SER D 1 2 ? 14.037 5.092 19.840 0.50 39.54 0 SER D CA 1
ATOM 866 C C . SER D 1 2 ? 13.759 3.595 19.815 1.00 40.04 0 SER D C 1
ATOM 867 O O . SER D 1 2 ? 14.561 2.800 20.378 1.00 39.71 0 SER D O 1
ATOM 872 N N . ARG D 1 3 ? 12.661 3.195 19.176 1.00 36.04 1 ARG D N 1
ATOM 873 C CA . ARG D 1 3 ? 12.393 1.795 18.917 1.00 35.82 1 ARG D CA 1
ATOM 874 C C . ARG D 1 3 ? 12.176 1.602 17.417 1.00 31.95 1 ARG D C 1
ATOM 875 O O . ARG D 1 3 ? 11.141 2.005 16.890 1.00 27.22 1 ARG D O 1
ATOM 883 N N . PRO D 1 4 ? 13.162 1.008 16.721 1.00 30.48 2 PRO D N 1
ATOM 884 C CA . PRO D 1 4 ? 12.943 0.615 15.323 1.00 28.09 2 PRO D CA 1
ATOM 885 C C . PRO D 1 4 ? 12.006 -0.587 15.232 1.00 26.83 2 PRO D C 1
ATOM 886 O O . PRO D 1 4 ? 11.933 -1.388 16.160 1.00 28.40 2 PRO D O 1
ATOM 890 N N . THR D 1 5 ? 11.254 -0.675 14.134 1.00 23.53 3 THR D N 1
ATOM 891 C CA . THR D 1 5 ? 10.315 -1.758 13.925 1.00 21.94 3 THR D CA 1
ATOM 892 C C . THR D 1 5 ? 10.587 -2.423 12.585 1.00 21.02 3 THR D C 1
ATOM 893 O O . THR D 1 5 ? 11.304 -1.900 11.753 1.00 20.70 3 THR D O 1
ATOM 897 N N . ASP D 1 6 ? 9.956 -3.569 12.423 1.00 21.73 4 ASP D N 1
ATOM 898 C CA . ASP D 1 6 ? 9.887 -4.323 11.180 1.00 23.94 4 ASP D CA 1
ATOM 899 C C . ASP D 1 6 ? 8.636 -4.002 10.333 1.00 22.92 4 ASP D C 1
ATOM 900 O O . ASP D 1 6 ? 8.395 -4.672 9.357 1.00 25.25 4 ASP D O 1
ATOM 905 N N . ILE D 1 7 ? 7.884 -2.959 10.698 1.00 21.14 5 ILE D N 1
ATOM 906 C CA . ILE D 1 7 ? 6.679 -2.608 9.972 1.00 21.22 5 ILE D CA 1
ATOM 907 C C . ILE D 1 7 ? 7.041 -1.718 8.791 1.00 19.77 5 ILE D C 1
ATOM 908 O O . ILE D 1 7 ? 7.561 -0.619 8.965 1.00 19.82 5 ILE D O 1
ATOM 913 N N . LYS D 1 8 ? 6.734 -2.192 7.589 1.00 20.08 6 LYS D N 1
ATOM 914 C CA . LYS D 1 8 ? 7.006 -1.470 6.365 1.00 20.75 6 LYS D CA 1
ATOM 915 C C . LYS D 1 8 ? 6.100 -0.238 6.176 1.00 19.52 6 LYS D C 1
ATOM 916 O O . LYS D 1 8 ? 4.947 -0.224 6.576 1.00 20.70 6 LYS D O 1
ATOM 922 N N . CYS D 1 9 ? 6.667 0.791 5.573 1.00 18.39 7 CYS D N 1
ATOM 923 C CA . CYS D 1 9 ? 5.982 2.049 5.364 1.00 17.14 7 CYS D CA 1
ATOM 924 C C . CYS D 1 9 ? 6.510 2.753 4.132 1.00 16.86 7 CYS D C 1
ATOM 925 O O . CYS D 1 9 ? 7.623 2.498 3.690 1.00 16.25 7 CYS D O 1
ATOM 928 N N . SER D 1 10 ? 5.689 3.644 3.587 1.00 16.90 8 SER D N 1
ATOM 929 C CA . SER D 1 10 ? 6.122 4.569 2.562 1.00 17.56 8 SER D CA 1
ATOM 930 C C . SER D 1 10 ? 5.974 6.037 2.960 1.00 18.62 8 SER D C 1
ATOM 931 O O . SER D 1 10 ? 6.486 6.905 2.275 1.00 22.65 8 SER D O 1
ATOM 934 N N . ALA D 1 11 ? 5.277 6.314 4.059 1.00 17.78 9 ALA D N 1
ATOM 935 C CA . ALA D 1 11 ? 5.114 7.678 4.568 1.00 16.87 9 ALA D CA 1
ATOM 936 C C . ALA D 1 11 ? 4.987 7.634 6.082 1.00 15.95 9 ALA D C 1
ATOM 937 O O . ALA D 1 11 ? 4.409 6.671 6.638 1.00 15.90 9 ALA D O 1
ATOM 939 N N . SER D 1 12 ? 5.456 8.681 6.745 1.00 13.73 10 SER D N 1
ATOM 940 C CA . SER D 1 12 ? 5.471 8.710 8.207 1.00 13.16 10 SER D CA 1
ATOM 941 C C . SER D 1 12 ? 4.086 8.639 8.873 1.00 12.91 10 SER D C 1
ATOM 942 O O . SER D 1 12 ? 3.984 8.064 9.955 1.00 11.89 10 SER D O 1
ATOM 945 N N . TYR D 1 13 ? 3.028 9.146 8.225 1.00 12.17 11 TYR D N 1
ATOM 946 C CA . TYR D 1 13 ? 1.665 9.081 8.825 1.00 12.84 11 TYR D CA 1
ATOM 947 C C . TYR D 1 13 ? 1.257 7.646 9.164 1.00 12.72 11 TYR D C 1
ATOM 948 O O . TYR D 1 13 ? 0.530 7.402 10.128 1.00 13.52 11 TYR D O 1
ATOM 957 N N . GLN D 1 14 ? 1.778 6.691 8.390 1.00 12.91 12 GLN D N 1
ATOM 958 C CA . GLN D 1 14 ? 1.486 5.268 8.551 1.00 13.14 12 GLN D CA 1
ATOM 959 C C . GLN D 1 14 ? 2.060 4.685 9.837 1.00 13.34 12 GLN D C 1
ATOM 960 O O . GLN D 1 14 ? 1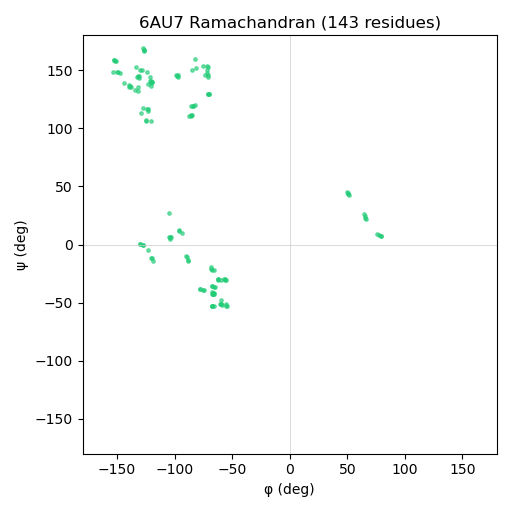.590 3.670 10.303 1.00 13.33 12 GLN D O 1
ATOM 966 N N . CYS D 1 15 ? 3.042 5.354 10.425 1.00 15.32 13 CYS D N 1
ATOM 967 C CA . CYS D 1 15 ? 3.767 4.820 11.559 1.00 16.94 13 CYS D CA 1
ATOM 968 C C . CYS D 1 15 ? 3.157 5.135 12.925 1.00 18.60 13 CYS D C 1
ATOM 969 O O . CYS D 1 15 ? 3.533 4.556 13.932 1.00 17.99 13 CYS D O 1
ATOM 972 N N . PHE D 1 16 ? 2.218 6.069 12.949 1.00 19.16 14 PHE D N 1
ATOM 973 C CA . PHE D 1 16 ? 1.695 6.532 14.229 1.00 19.49 14 PHE D CA 1
ATOM 974 C C . PHE D 1 16 ? 0.884 5.473 15.002 1.00 20.16 14 PHE D C 1
ATOM 975 O O . PHE D 1 16 ? 1.105 5.296 16.196 1.00 20.87 14 PHE D O 1
ATOM 983 N N . PRO D 1 17 ? 0.020 4.707 14.313 1.00 19.86 15 PRO D N 1
ATOM 984 C CA . PRO D 1 17 ? -0.706 3.636 15.050 1.00 19.41 15 PRO D CA 1
ATOM 985 C C . PRO D 1 17 ? 0.214 2.512 15.546 1.00 20.29 15 PRO D C 1
ATOM 986 O O . PRO D 1 17 ? 0.076 2.029 16.667 1.00 20.44 15 PRO D O 1
ATOM 990 N N . VAL D 1 18 ? 1.152 2.111 14.707 1.00 20.65 16 VAL D N 1
ATOM 991 C CA . VAL D 1 18 ? 2.154 1.119 15.057 1.00 23.69 16 VAL D CA 1
ATOM 992 C C . VAL D 1 18 ? 2.921 1.552 16.320 1.00 22.51 16 VAL D C 1
ATOM 993 O O . VAL D 1 18 ? 3.046 0.787 17.273 1.00 20.86 16 VAL D O 1
ATOM 997 N N . CYS D 1 19 ? 3.458 2.768 16.292 1.00 22.13 17 CYS D N 1
ATOM 998 C CA . CYS D 1 19 ? 4.323 3.256 17.369 1.00 22.50 17 CYS D CA 1
ATOM 999 C C . CYS D 1 19 ? 3.552 3.394 18.671 1.00 24.43 17 CYS D C 1
ATOM 1000 O O . CYS D 1 19 ? 4.086 3.059 19.714 1.00 23.50 17 CYS D O 1
ATOM 1003 N N . LYS D 1 20 ? 2.287 3.815 18.583 1.00 27.20 18 LYS D N 1
ATOM 1004 C CA . LYS D 1 20 ? 1.396 3.917 19.734 1.00 30.73 18 LYS D CA 1
ATOM 1005 C C . LYS D 1 20 ? 1.047 2.542 20.312 1.00 31.38 18 LYS D C 1
ATOM 1006 O O . LYS D 1 20 ? 1.232 2.295 21.498 1.00 31.23 18 LYS D O 1
ATOM 1012 N N . SER D 1 21 ? 0.574 1.642 19.459 1.00 31.62 19 SER D N 1
ATOM 1013 C CA . SER D 1 21 ? 0.166 0.293 19.868 1.00 32.69 19 SER D CA 1
ATOM 1014 C C . SER D 1 21 ? 1.304 -0.502 20.496 1.00 34.28 19 SER D C 1
ATOM 1015 O O . SER D 1 21 ? 1.145 -1.088 21.552 1.00 39.00 19 SER D O 1
ATOM 1018 N N . ARG D 1 22 ? 2.438 -0.564 19.810 1.00 35.27 20 ARG D N 1
ATOM 1019 C CA . ARG D 1 22 ? 3.516 -1.470 20.196 1.00 37.92 20 ARG D CA 1
ATOM 1020 C C . ARG D 1 22 ? 4.292 -0.937 21.366 1.00 36.87 20 ARG D C 1
ATOM 1021 O O . ARG D 1 22 ? 4.758 -1.725 22.188 1.00 35.22 20 ARG D O 1
ATOM 1029 N N . PHE D 1 23 ? 4.525 0.382 21.403 1.00 37.38 21 PHE D N 1
ATOM 1030 C CA . PHE D 1 23 ? 5.476 0.957 22.370 1.00 36.40 21 PHE D CA 1
ATOM 1031 C C . PHE D 1 23 ? 4.933 2.100 23.215 1.00 32.43 21 PHE D C 1
ATOM 1032 O O . PHE D 1 23 ? 5.646 2.624 24.057 1.00 31.20 21 PHE D O 1
ATOM 1040 N N . GLY D 1 24 ? 3.677 2.482 23.000 1.00 30.74 22 GLY D N 1
ATOM 1041 C CA . GLY D 1 24 ? 3.097 3.622 23.700 1.00 32.86 22 GLY D CA 1
ATOM 1042 C C . GLY D 1 24 ? 3.762 4.930 23.334 1.00 31.89 22 GLY D C 1
ATOM 1043 O O . GLY D 1 24 ? 3.669 5.891 24.082 1.00 34.74 22 GLY D O 1
ATOM 1044 N N . LYS D 1 25 ? 4.375 4.991 22.156 1.00 30.14 23 LYS D N 1
ATOM 1045 C CA . LYS D 1 25 ? 5.106 6.197 21.725 1.00 30.51 23 LYS D CA 1
ATOM 1046 C C . LYS D 1 25 ? 4.270 7.080 20.821 1.00 28.44 23 LYS D C 1
ATOM 1047 O O . LYS D 1 25 ? 3.493 6.578 20.002 1.00 29.70 23 LYS D O 1
ATOM 1053 N N . THR D 1 26 ? 4.437 8.389 20.952 1.00 29.00 24 THR D N 1
ATOM 1054 C CA . THR D 1 26 ? 3.526 9.347 20.295 1.00 29.05 24 THR D CA 1
ATOM 1055 C C . THR D 1 26 ? 4.183 9.977 19.075 1.00 29.04 24 THR D C 1
ATOM 1056 O O . THR D 1 26 ? 3.599 10.851 18.451 1.00 32.17 24 THR D O 1
ATOM 1060 N N . ASN D 1 27 ? 5.399 9.517 18.727 1.00 28.72 25 ASN D N 1
ATOM 1061 C CA . ASN D 1 27 ? 6.041 9.966 17.525 1.00 28.87 25 ASN D CA 1
ATOM 1062 C C . ASN D 1 27 ? 6.580 8.784 16.695 1.00 29.66 25 ASN D C 1
ATOM 1063 O O . ASN D 1 27 ? 7.106 7.794 17.236 1.00 25.54 25 ASN D O 1
ATOM 1068 N N . GLY D 1 28 ? 6.332 8.852 15.407 1.00 31.23 26 GLY D N 1
ATOM 1069 C CA . GLY D 1 28 ? 6.769 7.862 14.443 1.00 33.02 26 GLY D CA 1
ATOM 1070 C C . GLY D 1 28 ? 7.383 8.576 13.252 1.00 29.25 26 GLY D C 1
ATOM 1071 O O . GLY D 1 28 ? 7.009 9.704 12.930 1.00 26.17 26 GLY D O 1
ATOM 1072 N N . ARG D 1 29 ? 8.304 7.881 12.583 1.00 26.32 27 ARG D N 1
ATOM 1073 C CA . ARG D 1 29 ? 8.865 8.339 11.324 1.00 23.56 27 ARG D CA 1
ATOM 1074 C C . ARG D 1 29 ? 9.113 7.146 10.436 1.00 20.80 27 ARG D C 1
ATOM 1075 O O . ARG D 1 29 ? 9.611 6.115 10.920 1.00 21.29 27 ARG D O 1
ATOM 1083 N N . CYS D 1 30 ? 8.804 7.279 9.139 1.00 18.32 28 CYS D N 1
ATOM 1084 C CA . CYS D 1 30 ? 9.140 6.244 8.159 1.00 18.12 28 CYS D CA 1
ATOM 1085 C C . CYS D 1 30 ? 10.558 6.500 7.683 1.00 18.75 28 CYS D C 1
ATOM 1086 O O . CYS D 1 30 ? 10.799 7.505 7.033 1.00 17.86 28 CYS D O 1
ATOM 1089 N N . VAL D 1 31 ? 11.480 5.610 8.046 1.00 18.98 29 VAL D N 1
ATOM 1090 C CA . VAL D 1 31 ? 12.914 5.807 7.764 1.00 22.11 29 VAL D CA 1
ATOM 1091 C C . VAL D 1 31 ? 13.402 4.597 6.986 1.00 22.62 29 VAL D C 1
ATOM 1092 O O . VAL D 1 31 ? 13.340 3.485 7.493 1.00 21.87 29 VAL D O 1
ATOM 1096 N N . ASN D 1 32 ? 13.842 4.818 5.755 1.00 21.92 30 ASN D N 1
ATOM 1097 C CA . ASN D 1 32 ? 14.272 3.750 4.865 1.00 24.92 30 ASN D CA 1
ATOM 1098 C C . ASN D 1 32 ? 13.250 2.618 4.747 1.00 22.65 30 ASN D C 1
ATOM 1099 O O . ASN D 1 32 ? 13.612 1.432 4.843 1.00 21.62 30 ASN D O 1
ATOM 1104 N N . GLY D 1 33 ? 11.974 2.977 4.589 1.00 19.69 31 GLY D N 1
ATOM 1105 C CA . GLY D 1 33 ? 10.928 1.994 4.402 1.00 19.37 31 GLY D CA 1
ATOM 1106 C C . GLY D 1 33 ? 10.454 1.219 5.612 1.00 17.23 31 GLY D C 1
ATOM 1107 O O . GLY D 1 33 ? 9.645 0.303 5.478 1.00 16.78 31 GLY D O 1
ATOM 1108 N N . LEU D 1 34 ? 10.895 1.613 6.797 1.00 18.00 32 LEU D N 1
ATOM 1109 C CA . LEU D 1 34 ? 10.452 0.986 8.054 1.00 19.04 32 LEU D CA 1
ATOM 1110 C C . LEU D 1 34 ? 10.033 2.028 9.095 1.00 17.51 32 LEU D C 1
ATOM 1111 O O . LEU D 1 34 ? 10.638 3.085 9.192 1.00 19.27 32 LEU D O 1
ATOM 1116 N N . CYS D 1 35 ? 9.028 1.699 9.897 1.00 16.85 33 CYS D N 1
ATOM 1117 C CA . CYS D 1 35 ? 8.632 2.579 11.014 1.00 17.85 33 CYS D CA 1
AT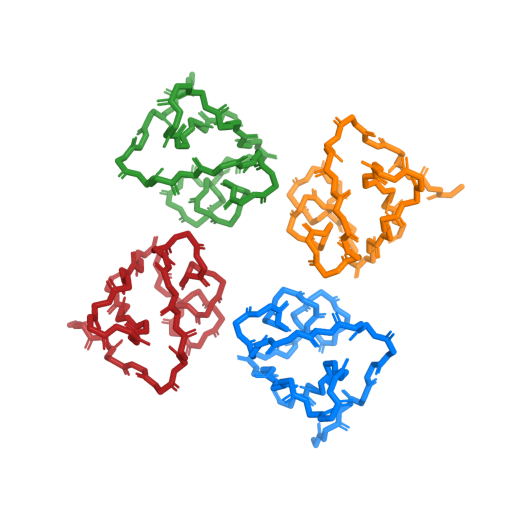OM 1118 C C . CYS D 1 35 ? 9.639 2.593 12.151 1.00 18.07 33 CYS D C 1
ATOM 1119 O O . CYS D 1 35 ? 10.084 1.539 12.614 1.00 17.74 33 CYS D O 1
ATOM 1122 N N . ASP D 1 36 ? 10.017 3.799 12.550 1.00 18.59 34 ASP D N 1
ATOM 1123 C CA . ASP D 1 36 ? 10.885 4.032 13.694 1.00 21.36 34 ASP D CA 1
ATOM 1124 C C . ASP D 1 36 ? 10.080 4.909 14.648 1.00 22.88 34 ASP D C 1
ATOM 1125 O O . ASP D 1 36 ? 9.422 5.835 14.218 1.00 20.52 34 ASP D O 1
ATOM 1130 N N . CYS D 1 37 ? 10.131 4.568 15.929 1.00 22.02 35 CYS D N 1
ATOM 1131 C CA . CYS D 1 37 ? 9.245 5.119 16.914 1.00 21.94 35 CYS D CA 1
ATOM 1132 C C . CYS D 1 37 ? 10.086 5.828 17.965 1.00 23.18 35 CYS D C 1
ATOM 1133 O O . CYS D 1 37 ? 11.152 5.339 18.375 1.00 23.61 35 CYS D O 1
ATOM 1136 N N . PHE D 1 38 ? 9.623 6.982 18.416 1.00 25.47 36 PHE D N 1
ATOM 1137 C CA . PHE D 1 38 ? 10.333 7.715 19.456 1.00 28.12 36 PHE D CA 1
ATOM 1138 C C . PHE D 1 38 ? 9.428 8.668 20.214 1.00 30.02 36 PHE D C 1
ATOM 1139 O O . PHE D 1 38 ? 8.217 8.788 19.974 1.00 28.70 36 PHE D O 1
#

GO terms:
  GO:0005576 extracellular region (C, EXP)